Protein AF-V4JEA5-F1 (afdb_monomer_lite)

Secondary structure (DSSP, 8-state):
-------PPPHHHHHHHHHHHHHHHHHHHHHHHHHHHHHHHHHHHHHHHHHHHHHHHHHHHHSS---SSGGGTPPPPSEEETTEEEEEHHHHHSS--SSEEEEEEEEETTEEEEEEEE-----

Structure (mmCIF, N/CA/C/O backbone):
data_AF-V4JEA5-F1
#
_entry.id   AF-V4JEA5-F1
#
loop_
_atom_site.group_PDB
_atom_site.id
_atom_site.type_symbol
_atom_site.label_atom_id
_atom_site.label_alt_id
_atom_site.label_comp_id
_atom_site.label_asym_id
_atom_site.label_entity_id
_atom_site.label_seq_id
_atom_site.pdbx_PDB_ins_code
_atom_site.Cartn_x
_atom_site.Cartn_y
_atom_site.Cartn_z
_atom_site.occupancy
_atom_site.B_iso_or_equiv
_atom_site.auth_seq_id
_atom_site.auth_comp_id
_atom_site.auth_asym_id
_atom_site.auth_atom_id
_atom_site.pdbx_PDB_model_num
ATOM 1 N N . MET A 1 1 ? -52.837 -22.564 34.403 1.00 53.81 1 MET A N 1
ATOM 2 C CA . MET A 1 1 ? -52.110 -21.826 33.346 1.00 53.81 1 MET A CA 1
ATOM 3 C C . MET A 1 1 ? -51.175 -20.838 34.032 1.00 53.81 1 MET A C 1
ATOM 5 O O . MET A 1 1 ? -51.627 -19.784 34.458 1.00 53.81 1 MET A O 1
ATOM 9 N N . GLY A 1 2 ? -49.917 -21.221 34.269 1.00 55.78 2 GLY A N 1
ATOM 10 C CA . GLY A 1 2 ? -48.939 -20.330 34.899 1.00 55.78 2 GLY A CA 1
ATOM 11 C C . GLY A 1 2 ? -48.503 -19.262 33.902 1.00 55.78 2 GLY A C 1
ATOM 12 O O . GLY A 1 2 ? -47.931 -19.599 32.869 1.00 55.78 2 GLY A O 1
ATOM 13 N N . ARG A 1 3 ? -48.807 -17.988 34.174 1.00 64.62 3 ARG A N 1
ATOM 14 C CA . ARG A 1 3 ? -48.235 -16.867 33.416 1.00 64.62 3 ARG A CA 1
ATOM 15 C C . ARG A 1 3 ? -46.738 -16.851 33.699 1.00 64.62 3 ARG A C 1
ATOM 17 O O . ARG A 1 3 ? -46.340 -16.604 34.833 1.00 64.62 3 ARG A O 1
ATOM 24 N N . ALA A 1 4 ? -45.925 -17.110 32.680 1.00 65.44 4 ALA A N 1
ATOM 25 C CA . ALA A 1 4 ? -44.523 -16.733 32.723 1.00 65.44 4 ALA A CA 1
ATOM 26 C C . ALA A 1 4 ? -44.472 -15.213 32.942 1.00 65.44 4 ALA A C 1
ATOM 28 O O . ALA A 1 4 ? -44.974 -14.445 32.121 1.00 65.44 4 ALA A O 1
ATOM 29 N N . LEU A 1 5 ? -43.956 -14.790 34.096 1.00 63.84 5 LEU A N 1
ATOM 30 C CA . LEU A 1 5 ? -43.662 -13.391 34.374 1.00 63.84 5 LEU A CA 1
ATOM 31 C C . LEU A 1 5 ? -42.609 -12.950 33.358 1.00 63.84 5 LEU A C 1
ATOM 33 O O . LEU A 1 5 ? -41.469 -13.403 33.401 1.00 63.84 5 LEU A O 1
ATOM 37 N N . GLN A 1 6 ? -43.008 -12.104 32.414 1.00 67.12 6 GLN A N 1
ATOM 38 C CA . GLN A 1 6 ? -42.079 -11.439 31.514 1.00 67.12 6 GLN A CA 1
ATOM 39 C C . GLN A 1 6 ? -41.264 -10.453 32.357 1.00 67.12 6 GLN A C 1
ATOM 41 O O . GLN A 1 6 ? -41.734 -9.369 32.696 1.00 67.12 6 GLN A O 1
ATOM 46 N N . ALA A 1 7 ? -40.073 -10.882 32.776 1.00 72.00 7 ALA A N 1
ATOM 47 C CA . ALA A 1 7 ? -39.115 -10.038 33.470 1.00 72.00 7 ALA A CA 1
ATOM 48 C C . ALA A 1 7 ? -38.541 -9.031 32.462 1.00 72.00 7 ALA A C 1
ATOM 50 O O . ALA A 1 7 ? -37.895 -9.416 31.488 1.00 72.00 7 ALA A O 1
ATOM 51 N N . GLY A 1 8 ? -38.839 -7.748 32.662 1.00 75.69 8 GLY A N 1
ATOM 52 C CA . GLY A 1 8 ? -38.219 -6.663 31.906 1.00 75.69 8 GLY A CA 1
ATOM 53 C C . GLY A 1 8 ? -36.780 -6.430 32.369 1.00 75.69 8 GLY A C 1
ATOM 54 O O . GLY A 1 8 ? -36.475 -6.603 33.546 1.00 75.69 8 GLY A O 1
ATOM 55 N N . PHE A 1 9 ? -35.908 -6.035 31.442 1.00 80.00 9 PHE A N 1
ATOM 56 C CA . PHE A 1 9 ? -34.520 -5.662 31.728 1.00 80.00 9 PHE A CA 1
ATOM 57 C C . PHE A 1 9 ? -34.472 -4.332 32.495 1.00 80.00 9 PHE A C 1
ATOM 59 O O . PHE A 1 9 ? -35.257 -3.424 32.200 1.00 80.00 9 PHE A O 1
ATOM 66 N N . THR A 1 10 ? -33.568 -4.185 33.464 1.00 90.56 10 THR A N 1
ATOM 67 C CA . THR A 1 10 ? -33.431 -2.925 34.208 1.00 90.56 10 THR A CA 1
ATOM 68 C C . THR A 1 10 ? -32.571 -1.915 33.442 1.00 90.56 10 THR A C 1
ATOM 70 O O . THR A 1 10 ? -31.643 -2.271 32.714 1.00 90.56 10 THR A O 1
ATOM 73 N N . LEU A 1 11 ? -32.839 -0.617 33.631 1.00 90.38 11 LEU A N 1
ATOM 74 C CA . LEU A 1 11 ? -31.994 0.443 33.061 1.00 90.38 11 LEU A CA 1
ATOM 75 C C . LEU A 1 11 ? -30.560 0.373 33.598 1.00 90.38 11 LEU A C 1
ATOM 77 O O . LEU A 1 11 ? -29.617 0.662 32.869 1.00 90.38 11 LEU A O 1
ATOM 81 N N . VAL A 1 12 ? -30.392 -0.056 34.851 1.00 92.00 12 VAL A N 1
ATOM 82 C CA . VAL A 1 12 ? -29.076 -0.195 35.483 1.00 92.00 12 VAL A CA 1
ATOM 83 C C . VAL A 1 12 ? -28.262 -1.310 34.824 1.00 92.00 12 VAL A C 1
ATOM 85 O O . VAL A 1 12 ? -27.088 -1.096 34.527 1.00 92.00 12 VAL A O 1
ATOM 88 N N . GLU A 1 13 ? -28.873 -2.461 34.524 1.00 91.81 13 GLU A N 1
ATOM 89 C CA . GLU A 1 13 ? -28.195 -3.530 33.777 1.00 91.81 13 GLU A CA 1
ATOM 90 C C . GLU A 1 13 ? -27.739 -3.034 32.405 1.00 91.81 13 GLU A C 1
ATOM 92 O O . GLU A 1 13 ? -26.600 -3.273 32.007 1.00 91.81 13 GLU A O 1
ATOM 97 N N . LEU A 1 14 ? -28.581 -2.274 31.702 1.00 90.69 14 LEU A N 1
ATOM 98 C CA . LEU A 1 14 ? -28.222 -1.739 30.392 1.00 90.69 14 LEU A CA 1
ATOM 99 C C . LEU A 1 14 ? -27.080 -0.713 30.481 1.00 90.69 14 LEU A C 1
ATOM 101 O O . LEU A 1 14 ? -26.160 -0.751 29.666 1.00 90.69 14 LEU A O 1
ATOM 105 N N . MET A 1 15 ? -27.080 0.159 31.492 1.00 94.50 15 MET A N 1
ATOM 106 C CA . MET A 1 15 ? -26.013 1.147 31.691 1.00 94.50 15 MET A CA 1
ATOM 107 C C . MET A 1 15 ? -24.650 0.497 31.954 1.00 94.50 15 MET A C 1
ATOM 109 O O . MET A 1 15 ? -23.644 0.946 31.404 1.00 94.50 15 MET A O 1
ATOM 113 N N . ILE A 1 16 ? -24.607 -0.577 32.748 1.00 94.75 16 ILE A N 1
ATOM 114 C CA . ILE A 1 16 ? -23.362 -1.308 33.023 1.00 94.75 16 ILE A CA 1
ATOM 115 C C . ILE A 1 16 ? -22.860 -2.006 31.755 1.00 94.75 16 ILE A C 1
ATOM 117 O O . ILE A 1 16 ? -21.669 -1.943 31.450 1.00 94.75 16 ILE A O 1
ATOM 121 N N . VAL A 1 17 ? -23.755 -2.619 30.976 1.00 95.31 17 VAL A N 1
ATOM 122 C CA . VAL A 1 17 ? -23.389 -3.268 29.707 1.00 95.31 17 VAL A CA 1
ATOM 123 C C . VAL A 1 17 ? -22.781 -2.258 28.731 1.00 95.31 17 VAL A C 1
ATOM 125 O O . VAL A 1 17 ? -21.721 -2.519 28.163 1.00 95.31 17 VAL A O 1
ATOM 128 N N . VAL A 1 18 ? -23.391 -1.079 28.579 1.00 94.56 18 VAL A N 1
ATOM 129 C CA . VAL A 1 18 ? -22.864 -0.020 27.701 1.00 94.56 18 VAL A CA 1
ATOM 130 C C . VAL A 1 18 ? -21.510 0.495 28.198 1.00 94.56 18 VAL A C 1
ATOM 132 O O . VAL A 1 18 ? -20.608 0.702 27.387 1.00 94.56 18 VAL A O 1
ATOM 135 N N . ALA A 1 19 ? -21.327 0.640 29.515 1.00 94.81 19 ALA A N 1
ATOM 136 C CA . ALA A 1 19 ? -20.046 1.047 30.093 1.00 94.81 19 ALA A CA 1
ATOM 137 C C . ALA A 1 19 ? -18.922 0.037 29.790 1.00 94.81 19 ALA A C 1
ATOM 139 O O . ALA A 1 19 ? -17.821 0.433 29.403 1.00 94.81 19 ALA A O 1
ATOM 140 N N . ILE A 1 20 ? -19.203 -1.266 29.898 1.00 96.12 20 ILE A N 1
ATOM 141 C CA . ILE A 1 20 ? -18.232 -2.323 29.581 1.00 96.12 20 ILE A CA 1
ATOM 142 C C . ILE A 1 20 ? -17.920 -2.345 28.078 1.00 96.12 20 ILE A C 1
ATOM 144 O O . ILE A 1 20 ? -16.750 -2.406 27.702 1.00 96.12 20 ILE A O 1
ATOM 148 N N . ILE A 1 21 ? -18.933 -2.241 27.209 1.00 95.62 21 ILE A N 1
ATOM 149 C CA . ILE A 1 21 ? -18.731 -2.181 25.751 1.00 95.62 21 ILE A CA 1
ATOM 150 C C . ILE A 1 21 ? -17.871 -0.968 25.371 1.00 95.62 21 ILE A C 1
ATOM 152 O O . ILE A 1 21 ? -16.968 -1.108 24.550 1.00 95.62 21 ILE A O 1
ATOM 156 N N . GLY A 1 22 ? -18.093 0.195 25.993 1.00 94.56 22 GLY A N 1
ATOM 157 C CA . GLY A 1 22 ? -17.280 1.394 25.767 1.00 94.56 22 GLY A CA 1
ATOM 158 C C . GLY A 1 22 ? -15.796 1.189 26.097 1.00 94.56 22 GLY A C 1
ATOM 159 O O . GLY A 1 22 ? -14.922 1.579 25.318 1.00 94.56 22 GLY A O 1
ATOM 160 N N . LEU A 1 23 ? -15.497 0.504 27.207 1.00 93.12 23 LEU A N 1
ATOM 161 C CA . LEU A 1 23 ? -14.122 0.155 27.574 1.00 93.12 23 LEU A CA 1
ATOM 162 C C . LEU A 1 23 ? -13.491 -0.805 26.553 1.00 93.12 23 LEU A C 1
ATOM 164 O O . LEU A 1 23 ? -12.371 -0.575 26.099 1.00 93.12 23 LEU A O 1
ATOM 168 N N . LEU A 1 24 ? -14.218 -1.856 26.159 1.00 96.19 24 LEU A N 1
ATOM 169 C CA . LEU A 1 24 ? -13.734 -2.841 25.188 1.00 96.19 24 LEU A CA 1
ATOM 170 C C . LEU A 1 24 ? -13.501 -2.222 23.801 1.00 96.19 24 LEU A C 1
ATOM 172 O O . LEU A 1 24 ? -12.494 -2.524 23.160 1.00 96.19 24 LEU A O 1
ATOM 176 N N . ALA A 1 25 ? -14.390 -1.332 23.350 1.00 93.69 25 ALA A N 1
ATOM 177 C CA . ALA A 1 25 ? -14.306 -0.686 22.041 1.00 93.69 25 ALA A CA 1
ATOM 178 C C . ALA A 1 25 ? -13.020 0.138 21.874 1.00 93.69 25 ALA A C 1
ATOM 180 O O . ALA A 1 25 ? -12.415 0.113 20.802 1.00 93.69 25 ALA A O 1
ATOM 181 N N . THR A 1 26 ? -12.560 0.794 22.944 1.00 93.94 26 THR A N 1
ATOM 182 C CA . THR A 1 26 ? -11.323 1.596 22.940 1.00 93.94 26 THR A CA 1
ATOM 183 C C . THR A 1 26 ? -10.090 0.771 22.556 1.00 93.94 26 THR A C 1
ATOM 185 O O . THR A 1 26 ? -9.216 1.273 21.858 1.00 93.94 26 THR A O 1
ATOM 188 N N . PHE A 1 27 ? -10.023 -0.503 22.956 1.00 91.00 27 PHE A N 1
ATOM 189 C CA . PHE A 1 27 ? -8.936 -1.404 22.558 1.00 91.00 27 PHE A CA 1
ATOM 190 C C . PHE A 1 27 ? -9.234 -2.124 21.239 1.00 91.00 27 PHE A C 1
ATOM 192 O O . PHE A 1 27 ? -8.352 -2.276 20.398 1.00 91.00 27 PHE A O 1
ATOM 199 N N . ALA A 1 28 ? -10.482 -2.548 21.032 1.00 90.06 28 ALA A N 1
ATOM 200 C CA . ALA A 1 28 ? -10.863 -3.350 19.875 1.00 90.06 28 ALA A CA 1
ATOM 201 C C . ALA A 1 28 ? -10.748 -2.585 18.547 1.00 90.06 28 ALA A C 1
ATOM 203 O O . ALA A 1 28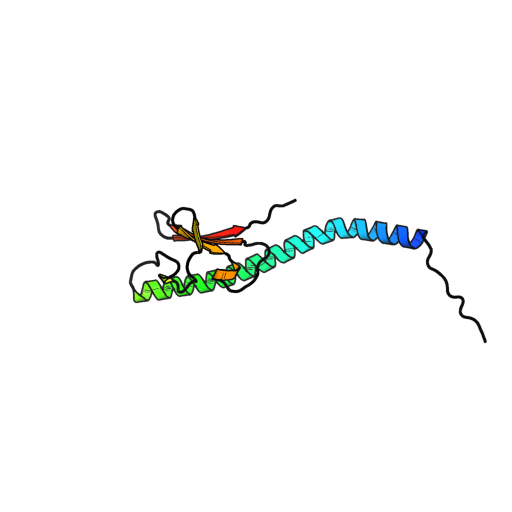 ? -10.261 -3.144 17.565 1.00 90.06 28 ALA A O 1
ATOM 204 N N . ILE A 1 29 ? -11.155 -1.311 18.509 1.00 89.56 29 ILE A N 1
ATOM 205 C CA . ILE A 1 29 ? -11.127 -0.486 17.291 1.00 89.56 29 ILE A CA 1
ATOM 206 C C . ILE A 1 29 ? -9.701 -0.325 16.730 1.00 89.56 29 ILE A C 1
ATOM 208 O O . ILE A 1 29 ? -9.492 -0.714 15.576 1.00 89.56 29 ILE A O 1
ATOM 212 N N . PRO A 1 30 ? -8.699 0.169 17.488 1.00 89.44 30 PRO A N 1
ATOM 213 C CA . PRO A 1 30 ? -7.345 0.331 16.955 1.00 89.44 30 PRO A CA 1
ATOM 214 C C . PRO A 1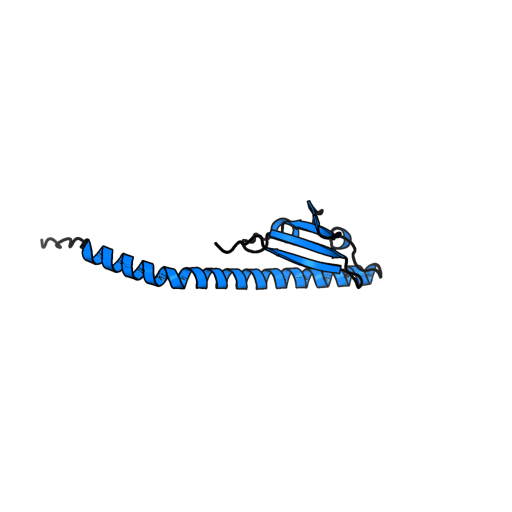 30 ? -6.694 -1.011 16.604 1.00 89.44 30 PRO A C 1
ATOM 216 O O . PRO A 1 30 ? -5.942 -1.106 15.633 1.00 89.44 30 PRO A O 1
ATOM 219 N N . THR A 1 31 ? -6.985 -2.087 17.346 1.00 90.75 31 THR A N 1
ATOM 220 C CA . THR A 1 31 ? -6.486 -3.425 16.995 1.00 90.75 31 THR A CA 1
ATOM 221 C C . THR A 1 31 ? -7.075 -3.920 15.674 1.00 90.75 31 THR A C 1
ATOM 223 O O . THR A 1 31 ? -6.332 -4.423 14.831 1.00 90.75 31 THR A O 1
ATOM 226 N N . TYR A 1 32 ? -8.378 -3.739 15.455 1.00 89.75 32 TYR A N 1
ATOM 227 C CA . TYR A 1 32 ? -9.029 -4.114 14.202 1.00 89.75 32 TYR A CA 1
ATOM 228 C C . TYR A 1 32 ? -8.499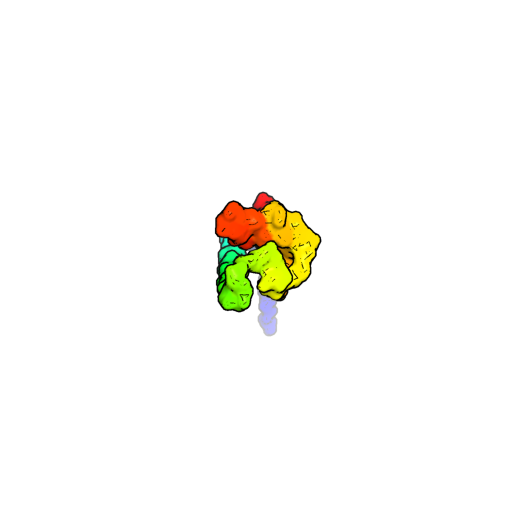 -3.301 13.013 1.00 89.75 32 TYR A C 1
ATOM 230 O O . TYR A 1 32 ? -8.191 -3.872 11.969 1.00 89.75 32 TYR A O 1
ATOM 238 N N . GLN A 1 33 ? -8.308 -1.988 13.177 1.00 89.75 33 GLN A N 1
ATOM 239 C CA . GLN A 1 33 ? -7.708 -1.134 12.143 1.00 89.75 33 GLN A CA 1
ATOM 240 C C . GLN A 1 33 ? -6.305 -1.617 11.752 1.00 89.75 33 GLN A C 1
ATOM 242 O O . GLN A 1 33 ? -6.017 -1.784 10.569 1.00 89.75 33 GLN A O 1
ATOM 247 N N . ASN A 1 34 ? -5.456 -1.929 12.735 1.00 89.69 34 ASN A N 1
ATOM 248 C CA . ASN A 1 34 ? -4.120 -2.473 12.483 1.00 89.69 34 ASN A CA 1
ATOM 249 C C . ASN A 1 34 ? -4.155 -3.826 11.760 1.00 89.69 34 ASN A C 1
ATOM 251 O O . ASN A 1 34 ? -3.290 -4.099 10.928 1.00 89.69 34 ASN A O 1
ATOM 255 N N . TYR A 1 35 ? -5.135 -4.680 12.067 1.00 91.44 35 TYR A N 1
ATOM 256 C CA . TYR A 1 35 ? -5.317 -5.949 11.365 1.00 91.44 35 TYR A CA 1
ATOM 257 C C . TYR A 1 35 ? -5.657 -5.731 9.884 1.00 91.44 35 TYR A C 1
ATOM 259 O O . TYR A 1 35 ? -5.016 -6.329 9.023 1.00 91.44 35 TYR A O 1
ATOM 267 N N . VAL A 1 36 ? -6.596 -4.826 9.587 1.00 91.19 36 VAL A N 1
ATOM 268 C CA . VAL A 1 36 ? -6.974 -4.478 8.206 1.00 91.19 36 VAL A CA 1
ATOM 269 C C . VAL A 1 36 ? -5.786 -3.896 7.438 1.00 91.19 36 VAL A C 1
ATOM 271 O O . VAL A 1 36 ? -5.506 -4.342 6.331 1.00 91.19 36 VAL A O 1
ATOM 274 N N . ILE A 1 37 ? -5.022 -2.979 8.042 1.00 91.31 37 ILE A N 1
ATOM 275 C CA . ILE A 1 37 ? -3.832 -2.389 7.405 1.00 91.31 37 ILE A CA 1
ATOM 276 C C . ILE A 1 37 ? -2.797 -3.462 7.048 1.00 91.31 37 ILE A C 1
ATOM 278 O O . ILE A 1 37 ? -2.214 -3.437 5.966 1.00 91.31 37 ILE A O 1
ATOM 282 N N . ARG A 1 38 ? -2.570 -4.433 7.940 1.00 91.75 38 ARG A N 1
ATOM 283 C CA . ARG A 1 38 ? -1.645 -5.544 7.673 1.00 91.75 38 ARG A CA 1
ATOM 284 C C . ARG A 1 38 ? -2.141 -6.447 6.549 1.00 91.75 38 ARG A C 1
ATOM 286 O O . ARG A 1 38 ? -1.323 -6.876 5.742 1.00 91.75 38 ARG A O 1
ATOM 293 N N . ALA A 1 39 ? -3.442 -6.724 6.496 1.00 92.38 39 ALA A N 1
ATOM 294 C CA . ALA A 1 39 ? -4.034 -7.499 5.410 1.00 92.38 39 ALA A CA 1
ATOM 295 C C . ALA A 1 39 ? -3.848 -6.783 4.060 1.00 92.38 39 ALA A C 1
ATOM 297 O O . ALA A 1 39 ? -3.293 -7.371 3.135 1.00 92.38 39 ALA A O 1
ATOM 298 N N . GLU A 1 40 ? -4.174 -5.489 3.979 1.00 92.00 40 GLU A N 1
ATOM 299 C CA . GLU A 1 40 ? -3.996 -4.703 2.748 1.00 92.00 40 GLU A CA 1
ATOM 300 C C . GLU A 1 40 ? -2.519 -4.552 2.339 1.00 92.00 40 GLU A C 1
ATOM 302 O O . GLU A 1 40 ? -2.203 -4.488 1.150 1.00 92.00 40 GLU A O 1
ATOM 307 N N . ALA A 1 41 ? -1.581 -4.522 3.293 1.00 92.56 41 ALA A N 1
ATOM 308 C CA . ALA A 1 41 ? -0.148 -4.522 2.988 1.00 92.56 41 ALA A CA 1
ATOM 309 C C . ALA A 1 41 ? 0.318 -5.846 2.354 1.00 92.56 41 ALA A C 1
ATOM 311 O O . ALA A 1 41 ? 1.163 -5.840 1.457 1.00 92.56 41 ALA A O 1
ATOM 312 N N . VAL A 1 42 ? -0.235 -6.978 2.800 1.00 94.44 42 VAL A N 1
ATOM 313 C CA . VAL A 1 42 ? 0.042 -8.299 2.216 1.00 94.44 42 VAL A CA 1
ATOM 314 C C . VAL A 1 42 ? -0.539 -8.400 0.804 1.00 94.44 42 VAL A C 1
ATOM 316 O O . VAL A 1 42 ? 0.155 -8.859 -0.102 1.00 94.44 42 VAL A O 1
ATOM 319 N N . ASP A 1 43 ? -1.758 -7.908 0.585 1.00 92.44 43 ASP A N 1
ATOM 320 C CA . ASP A 1 43 ? -2.368 -7.880 -0.748 1.00 92.44 43 ASP A CA 1
ATOM 321 C C . ASP A 1 43 ? -1.545 -7.031 -1.722 1.00 92.44 43 ASP A C 1
ATOM 323 O O . ASP A 1 43 ? -1.202 -7.487 -2.817 1.00 92.44 43 ASP A O 1
ATOM 327 N N . ALA A 1 44 ? -1.140 -5.832 -1.300 1.00 93.56 44 ALA A N 1
ATOM 328 C CA . ALA A 1 44 ? -0.285 -4.966 -2.099 1.00 93.56 44 ALA A CA 1
ATOM 329 C C . ALA A 1 44 ? 1.070 -5.624 -2.424 1.00 93.56 44 ALA A C 1
ATOM 331 O O . ALA A 1 44 ? 1.557 -5.526 -3.552 1.00 93.56 44 ALA A O 1
ATOM 332 N N . TYR A 1 45 ? 1.662 -6.360 -1.480 1.00 94.50 45 TYR A N 1
ATOM 333 C CA . TYR A 1 45 ? 2.890 -7.119 -1.723 1.00 94.50 45 TYR A CA 1
ATOM 334 C C . TYR A 1 45 ? 2.725 -8.170 -2.835 1.00 94.50 45 TYR A C 1
ATOM 336 O O . TYR A 1 45 ? 3.599 -8.300 -3.702 1.00 94.50 45 TYR A O 1
ATOM 344 N N . TYR A 1 46 ? 1.598 -8.889 -2.869 1.00 94.88 46 TYR A N 1
ATOM 345 C CA . TYR A 1 46 ? 1.308 -9.832 -3.953 1.00 94.88 46 TYR A CA 1
ATOM 346 C C . TYR A 1 46 ? 1.158 -9.132 -5.308 1.00 94.88 46 TYR A C 1
ATOM 348 O O . TYR A 1 46 ? 1.721 -9.606 -6.299 1.00 94.88 46 TYR A O 1
ATOM 356 N N . GLN A 1 47 ? 0.492 -7.975 -5.354 1.00 94.50 47 GLN A N 1
ATOM 357 C CA . GLN A 1 47 ? 0.375 -7.185 -6.586 1.00 94.50 47 GLN A CA 1
ATOM 358 C C . GLN A 1 47 ? 1.744 -6.734 -7.114 1.00 94.50 47 GLN A C 1
ATOM 360 O O . GLN A 1 47 ? 2.047 -6.857 -8.301 1.00 94.50 47 GLN A O 1
ATOM 365 N N . PHE A 1 48 ? 2.625 -6.280 -6.224 1.00 92.81 48 PHE A N 1
ATOM 366 C CA . PHE A 1 48 ? 3.975 -5.845 -6.590 1.00 92.81 48 PHE A CA 1
ATOM 367 C C . PHE A 1 48 ? 4.864 -7.005 -7.033 1.00 92.81 48 PHE A C 1
ATOM 369 O O . PHE A 1 48 ? 5.714 -6.842 -7.910 1.00 92.81 48 PHE A O 1
ATOM 376 N N . THR A 1 49 ? 4.650 -8.191 -6.470 1.00 94.44 49 THR A N 1
ATOM 377 C CA . THR A 1 49 ? 5.330 -9.407 -6.922 1.00 94.44 49 THR A CA 1
ATOM 378 C C . THR A 1 49 ? 4.944 -9.735 -8.366 1.00 94.44 49 THR A C 1
ATOM 380 O O . THR A 1 49 ? 5.821 -10.049 -9.169 1.00 94.44 49 THR A O 1
ATOM 383 N N . ALA A 1 50 ? 3.670 -9.569 -8.736 1.00 92.69 50 ALA A N 1
ATOM 384 C CA . ALA A 1 50 ? 3.231 -9.719 -10.122 1.00 92.69 50 ALA A CA 1
ATOM 385 C C . ALA A 1 50 ? 3.844 -8.650 -11.047 1.00 92.69 50 ALA A C 1
ATOM 387 O O . ALA A 1 50 ? 4.313 -8.981 -12.136 1.00 92.69 50 ALA A O 1
ATOM 388 N N . LEU A 1 51 ? 3.919 -7.387 -10.606 1.00 94.19 51 LEU A N 1
ATOM 389 C CA . LEU A 1 51 ? 4.590 -6.321 -11.365 1.00 94.19 51 LEU A CA 1
ATOM 390 C C . LEU A 1 51 ? 6.073 -6.617 -11.598 1.00 94.19 51 LEU A C 1
ATOM 392 O O . LEU A 1 51 ? 6.574 -6.400 -12.699 1.00 94.19 51 LEU A O 1
ATOM 396 N N . LYS A 1 52 ? 6.776 -7.157 -10.597 1.00 93.06 52 LYS A N 1
ATOM 397 C CA . LYS A 1 52 ? 8.182 -7.555 -10.737 1.00 93.06 52 LYS A CA 1
ATOM 398 C C . LYS A 1 52 ? 8.375 -8.573 -11.862 1.00 93.06 52 LYS A C 1
ATOM 400 O O . LYS A 1 52 ? 9.342 -8.462 -12.614 1.00 93.06 52 LYS A O 1
ATOM 405 N N . THR A 1 53 ? 7.461 -9.533 -11.995 1.00 94.94 53 THR A N 1
ATOM 406 C CA . THR A 1 53 ? 7.480 -10.499 -13.100 1.00 94.94 53 THR A CA 1
ATOM 407 C C . THR A 1 53 ? 7.320 -9.797 -14.448 1.00 94.94 53 THR A C 1
ATOM 409 O O . THR A 1 53 ? 8.155 -10.002 -15.325 1.00 94.94 53 THR A O 1
ATOM 412 N N . ARG A 1 54 ? 6.345 -8.885 -14.580 1.00 94.56 54 ARG A N 1
ATOM 413 C CA . ARG A 1 54 ? 6.125 -8.110 -15.818 1.00 94.56 54 ARG A CA 1
ATOM 414 C C . ARG A 1 54 ? 7.335 -7.263 -16.213 1.00 94.56 54 ARG A C 1
ATOM 416 O O . ARG A 1 54 ? 7.695 -7.220 -17.383 1.00 94.56 54 ARG A O 1
ATOM 423 N N . ILE A 1 55 ? 8.004 -6.630 -15.243 1.00 95.06 55 ILE A N 1
ATOM 424 C CA . ILE A 1 55 ? 9.253 -5.885 -15.486 1.00 95.06 55 ILE A CA 1
ATOM 425 C C . ILE A 1 55 ? 10.327 -6.815 -16.064 1.00 95.06 55 ILE A C 1
ATOM 427 O O . ILE A 1 55 ? 11.013 -6.449 -17.016 1.00 95.06 55 ILE A O 1
ATOM 431 N N . GLY A 1 56 ? 10.474 -8.015 -15.492 1.00 94.56 56 GLY A N 1
ATOM 432 C CA . GLY A 1 56 ? 11.427 -9.012 -15.973 1.00 94.56 56 GLY A CA 1
ATOM 433 C C . GLY A 1 56 ? 11.108 -9.487 -17.390 1.00 94.56 56 GLY A C 1
ATOM 434 O O . GLY A 1 56 ? 12.002 -9.559 -18.226 1.00 94.56 56 GLY A O 1
ATOM 435 N N . GLU A 1 57 ? 9.841 -9.773 -17.682 1.00 95.25 57 GLU A N 1
ATOM 436 C CA . GLU A 1 57 ? 9.372 -10.154 -19.021 1.00 95.25 57 GLU A CA 1
ATOM 437 C C . GLU A 1 57 ? 9.644 -9.053 -20.051 1.00 95.25 57 GLU A C 1
ATOM 439 O O . GLU A 1 57 ? 10.238 -9.324 -21.098 1.00 95.25 57 GLU A O 1
ATOM 444 N N . PHE A 1 58 ? 9.298 -7.805 -19.723 1.00 95.62 58 PHE A N 1
ATOM 445 C CA . PHE A 1 58 ? 9.558 -6.658 -20.586 1.00 95.62 58 PHE A CA 1
ATOM 446 C C . PHE A 1 58 ? 11.054 -6.519 -20.874 1.00 95.62 58 PHE A C 1
ATOM 448 O O . PHE A 1 58 ? 11.453 -6.519 -22.038 1.00 95.62 58 PHE A O 1
ATOM 455 N N . TYR A 1 59 ? 11.889 -6.517 -19.831 1.00 95.38 59 TYR A N 1
ATOM 456 C CA . TYR A 1 59 ? 13.340 -6.399 -19.971 1.00 95.38 59 TYR A CA 1
ATOM 457 C C . TYR A 1 59 ? 13.949 -7.532 -20.808 1.00 95.38 59 TYR A C 1
ATOM 459 O O . TYR A 1 59 ? 14.814 -7.282 -21.644 1.00 95.38 59 TYR A O 1
ATOM 467 N N . ASN A 1 60 ? 13.478 -8.770 -20.636 1.00 96.31 60 ASN A N 1
ATOM 468 C CA . ASN A 1 60 ? 13.945 -9.908 -21.432 1.00 96.31 60 ASN A CA 1
ATOM 469 C C . ASN A 1 60 ? 13.597 -9.770 -22.923 1.00 96.31 60 ASN A C 1
ATOM 471 O O . ASN A 1 60 ? 14.332 -10.278 -23.766 1.00 96.31 60 ASN A O 1
ATOM 475 N N . SER A 1 61 ? 12.489 -9.100 -23.252 1.00 95.88 61 SER A N 1
ATOM 476 C CA . SER A 1 61 ? 12.040 -8.923 -24.638 1.00 95.88 61 SER A CA 1
ATOM 477 C C . SER A 1 61 ? 12.640 -7.696 -25.335 1.00 95.88 61 SER A C 1
ATOM 479 O O . SER A 1 61 ? 12.924 -7.756 -26.530 1.00 95.88 61 SER A O 1
ATOM 481 N N . THR A 1 62 ? 12.857 -6.596 -24.610 1.00 94.44 62 THR A N 1
ATOM 482 C CA . THR A 1 62 ? 13.276 -5.306 -25.187 1.00 94.44 62 THR A CA 1
ATOM 483 C C . THR A 1 62 ? 14.726 -4.934 -24.876 1.00 94.44 62 THR A C 1
ATOM 485 O O . THR A 1 62 ? 15.295 -4.073 -25.544 1.00 94.44 62 THR A O 1
ATOM 488 N N . GLY A 1 63 ? 15.339 -5.555 -23.863 1.00 93.56 63 GLY A N 1
ATOM 489 C CA . GLY A 1 63 ? 16.673 -5.209 -23.365 1.00 93.56 63 GLY A CA 1
ATOM 490 C C . GLY A 1 63 ? 16.737 -3.884 -22.595 1.00 93.56 63 GLY A C 1
ATOM 491 O O . GLY A 1 63 ? 17.825 -3.467 -22.192 1.00 93.56 63 GLY A O 1
ATOM 492 N N . VAL A 1 64 ? 15.599 -3.217 -22.374 1.00 92.25 64 VAL A N 1
ATOM 493 C CA . VAL A 1 64 ? 15.500 -1.940 -21.653 1.00 92.25 64 VAL A CA 1
ATOM 494 C C . VAL A 1 64 ? 14.501 -2.039 -20.505 1.00 92.25 64 VAL A C 1
ATOM 496 O O . VAL A 1 64 ? 13.558 -2.826 -20.543 1.00 92.25 64 VAL A O 1
ATOM 499 N N . LEU A 1 65 ? 14.729 -1.270 -19.438 1.00 91.88 65 LEU A N 1
ATOM 500 C CA . LEU A 1 65 ? 13.779 -1.206 -18.328 1.00 91.88 65 LEU A CA 1
ATOM 501 C C . LEU A 1 65 ? 12.514 -0.448 -18.766 1.00 91.88 65 LEU A C 1
ATOM 503 O O . LEU A 1 65 ? 12.640 0.545 -19.487 1.00 91.88 65 LEU A O 1
ATOM 507 N N . PRO A 1 66 ? 11.324 -0.872 -18.310 1.00 94.19 66 PRO A N 1
ATOM 508 C CA . PRO A 1 66 ? 10.076 -0.180 -18.612 1.00 94.19 66 PRO A CA 1
ATOM 509 C C . PRO A 1 66 ? 10.118 1.242 -18.046 1.00 94.19 66 PRO A C 1
ATOM 511 O O . PRO A 1 66 ? 10.582 1.453 -16.925 1.00 94.19 66 PRO A O 1
ATOM 514 N N . ALA A 1 67 ? 9.655 2.226 -18.810 1.00 92.44 67 ALA A N 1
ATOM 515 C CA . ALA A 1 67 ? 9.739 3.643 -18.458 1.00 92.44 67 ALA A CA 1
ATOM 516 C C . ALA A 1 67 ? 8.396 4.242 -18.020 1.00 92.44 67 ALA A C 1
ATOM 518 O O . ALA A 1 67 ? 8.357 5.338 -17.458 1.00 92.44 67 ALA A O 1
ATOM 519 N N . ASN A 1 68 ? 7.295 3.540 -18.278 1.00 93.38 68 ASN A N 1
ATOM 520 C CA . ASN A 1 68 ? 5.938 4.024 -18.057 1.00 93.38 68 ASN A CA 1
ATOM 521 C C . ASN A 1 68 ? 4.968 2.858 -17.764 1.00 93.38 68 ASN A C 1
ATOM 523 O O . ASN A 1 68 ? 5.350 1.688 -17.767 1.00 93.38 68 ASN A O 1
ATOM 527 N N . PHE A 1 69 ? 3.713 3.187 -17.462 1.00 94.94 69 PHE A N 1
ATOM 528 C CA . PHE A 1 69 ? 2.651 2.211 -17.198 1.00 94.94 69 PHE A CA 1
ATOM 529 C C . PHE A 1 69 ? 2.274 1.369 -18.426 1.00 94.94 69 PHE A C 1
ATOM 531 O O . PHE A 1 69 ? 1.954 0.191 -18.264 1.00 94.94 69 PHE A O 1
ATOM 538 N N . ASP A 1 70 ? 2.351 1.935 -19.632 1.00 93.81 70 ASP A N 1
ATOM 539 C CA . ASP A 1 70 ? 2.004 1.246 -20.883 1.00 93.81 70 ASP A CA 1
ATOM 540 C C . ASP A 1 70 ? 2.963 0.076 -21.161 1.00 93.81 70 ASP A C 1
ATOM 542 O O . ASP A 1 70 ? 2.518 -1.044 -21.411 1.00 93.81 70 ASP A O 1
ATOM 546 N N . ASP A 1 71 ? 4.267 0.284 -20.940 1.00 93.88 71 ASP A N 1
ATOM 547 C CA . ASP A 1 71 ? 5.310 -0.750 -21.038 1.00 93.88 71 ASP A CA 1
ATOM 548 C C . ASP A 1 71 ? 5.046 -1.959 -20.113 1.00 93.88 71 ASP A C 1
ATOM 550 O O . ASP A 1 71 ? 5.540 -3.062 -20.341 1.00 93.88 71 ASP A O 1
ATOM 554 N N . LEU A 1 72 ? 4.268 -1.763 -19.044 1.00 92.88 72 LEU A N 1
ATOM 555 C CA . LEU A 1 72 ? 3.926 -2.783 -18.049 1.00 92.88 72 LEU A CA 1
ATOM 556 C C . LEU A 1 72 ? 2.515 -3.361 -18.219 1.00 92.88 72 LEU A C 1
ATOM 558 O O . LEU A 1 72 ? 2.065 -4.161 -17.383 1.00 92.88 72 LEU A O 1
ATOM 562 N N . GLY A 1 73 ? 1.802 -2.946 -19.270 1.00 92.88 73 GLY A N 1
ATOM 563 C CA . GLY A 1 73 ? 0.403 -3.300 -19.492 1.00 92.88 73 GLY A CA 1
ATOM 564 C C . GLY A 1 73 ? -0.490 -2.869 -18.328 1.00 92.88 73 GLY A C 1
ATOM 565 O O . GLY A 1 73 ? -1.411 -3.598 -17.947 1.00 92.88 73 GLY A O 1
ATOM 566 N N . LEU A 1 74 ? -0.160 -1.743 -17.693 1.00 94.06 74 LEU A N 1
ATOM 567 C CA . LEU A 1 74 ? -0.994 -1.112 -16.679 1.00 94.06 74 LEU A CA 1
ATOM 568 C C . LEU A 1 74 ? -1.953 -0.116 -17.346 1.00 94.06 74 LEU A C 1
ATOM 570 O O . LEU A 1 74 ? -1.695 0.342 -18.460 1.00 94.06 74 LEU A O 1
ATOM 574 N N . PRO A 1 75 ? -3.073 0.227 -16.690 1.00 93.81 75 PRO A N 1
ATOM 575 C CA . PRO A 1 75 ? -3.987 1.238 -17.202 1.00 93.81 75 PRO A CA 1
ATOM 576 C C . PRO A 1 75 ? -3.287 2.572 -17.445 1.00 93.81 75 PRO A C 1
ATOM 578 O O . PRO A 1 75 ? -2.290 2.892 -16.793 1.00 93.81 75 PRO A O 1
ATOM 581 N N . LEU A 1 76 ? -3.860 3.378 -18.342 1.00 92.06 76 LEU A N 1
ATOM 582 C CA . LEU A 1 76 ? -3.336 4.708 -18.627 1.00 92.06 76 LEU A CA 1
ATOM 583 C C . LEU A 1 76 ? -3.198 5.527 -17.333 1.00 92.06 76 LEU A C 1
ATOM 585 O O . LEU A 1 76 ? -4.126 5.554 -16.514 1.00 92.06 76 LEU A O 1
ATOM 589 N N . PRO A 1 77 ? -2.061 6.215 -17.146 1.00 94.88 77 PRO A N 1
ATOM 590 C CA . PRO A 1 77 ? -1.838 7.021 -15.961 1.00 94.88 77 PRO A CA 1
ATOM 591 C C . PRO A 1 77 ? -2.865 8.153 -15.891 1.00 94.88 77 PRO A C 1
ATOM 593 O O . PRO A 1 77 ? -3.170 8.813 -16.883 1.00 94.88 77 PRO A O 1
ATOM 596 N N . THR A 1 78 ? -3.385 8.408 -14.693 1.00 94.81 78 THR A N 1
ATOM 597 C CA . THR A 1 78 ? -4.283 9.543 -14.421 1.00 94.81 78 THR A CA 1
ATOM 598 C C . THR A 1 78 ? -3.503 10.851 -14.250 1.00 94.81 78 THR A C 1
ATOM 600 O O . THR A 1 78 ? -4.069 11.938 -14.333 1.00 94.81 78 THR A O 1
ATOM 603 N N . GLY A 1 79 ? -2.188 10.772 -14.039 1.00 94.38 79 GLY A N 1
ATOM 604 C CA . GLY A 1 79 ? -1.319 11.938 -13.977 1.00 94.38 79 GLY A CA 1
ATOM 605 C C . GLY A 1 79 ? 0.150 11.572 -13.826 1.00 94.38 79 GLY A C 1
ATOM 606 O O . GLY A 1 79 ? 0.557 10.433 -14.063 1.00 94.38 79 GLY A O 1
ATOM 607 N N . LYS A 1 80 ? 0.948 12.558 -13.405 1.00 93.88 80 LYS A N 1
ATOM 608 C CA . LYS A 1 80 ? 2.362 12.373 -13.077 1.00 93.88 80 LYS A CA 1
ATOM 609 C C . LYS A 1 80 ? 2.634 12.757 -11.625 1.00 93.88 80 LYS A C 1
ATOM 611 O O . LYS A 1 80 ? 2.175 13.803 -11.173 1.00 93.88 80 LYS A O 1
ATOM 616 N N . ALA A 1 81 ? 3.415 11.946 -10.921 1.00 90.94 81 ALA A N 1
ATOM 617 C CA . ALA A 1 81 ? 3.885 12.215 -9.566 1.00 90.94 81 ALA A CA 1
ATOM 618 C C . ALA A 1 81 ? 5.399 12.000 -9.512 1.00 90.94 81 ALA A C 1
ATOM 620 O O . ALA A 1 81 ? 5.908 10.984 -9.981 1.00 90.94 81 ALA A O 1
ATOM 621 N N . TYR A 1 82 ? 6.131 12.989 -8.991 1.00 91.88 82 TYR A N 1
ATOM 622 C CA . TYR A 1 82 ? 7.598 12.953 -8.887 1.00 91.88 82 TYR A CA 1
ATOM 623 C C . TYR A 1 82 ? 8.315 12.583 -10.203 1.00 91.88 82 TYR A C 1
ATOM 625 O O . TYR A 1 82 ? 9.321 11.877 -10.203 1.00 91.88 82 TYR A O 1
ATOM 633 N N . GLY A 1 83 ? 7.784 13.057 -11.336 1.00 89.75 83 GLY A N 1
ATOM 634 C CA . GLY A 1 83 ? 8.331 12.801 -12.675 1.00 89.75 83 GLY A CA 1
ATOM 635 C C . GLY A 1 83 ? 7.954 11.445 -13.285 1.00 89.75 83 GLY A C 1
ATOM 636 O O . GLY A 1 83 ? 8.368 11.159 -14.403 1.00 89.75 83 GLY A O 1
ATOM 637 N N . GLY A 1 84 ? 7.169 10.633 -12.577 1.00 93.38 84 GLY A N 1
ATOM 638 C CA . GLY A 1 84 ? 6.719 9.306 -12.986 1.00 93.38 84 GLY A CA 1
ATOM 639 C C . GLY A 1 84 ? 5.216 9.207 -13.223 1.00 93.38 84 GLY A C 1
ATOM 640 O O . GLY A 1 84 ? 4.482 10.137 -12.898 1.00 93.38 84 GLY A O 1
ATOM 641 N N . ASP A 1 85 ? 4.754 8.085 -13.776 1.00 96.31 85 ASP A N 1
ATOM 642 C CA . ASP A 1 85 ? 3.323 7.793 -13.949 1.00 96.31 85 ASP A CA 1
ATOM 643 C C . ASP A 1 85 ? 2.618 7.571 -12.615 1.00 96.31 85 ASP A C 1
ATOM 645 O O . ASP A 1 85 ? 3.180 6.966 -11.704 1.00 96.31 85 ASP A O 1
ATOM 649 N N . THR A 1 86 ? 1.372 8.031 -12.501 1.00 96.25 86 THR A N 1
ATOM 650 C CA . THR A 1 86 ? 0.517 7.696 -11.362 1.00 96.25 86 THR A CA 1
ATOM 651 C C . THR A 1 86 ? -0.924 7.440 -11.772 1.00 96.25 86 THR A C 1
ATOM 653 O O . THR A 1 86 ? -1.459 8.091 -12.673 1.00 96.25 86 THR A O 1
ATOM 656 N N . ALA A 1 87 ? -1.565 6.497 -11.088 1.00 96.50 87 ALA A N 1
ATOM 657 C CA . ALA A 1 87 ? -3.001 6.269 -11.155 1.00 96.50 87 ALA A CA 1
ATOM 658 C C . ALA A 1 87 ? -3.522 5.747 -9.803 1.00 96.50 87 ALA A C 1
ATOM 660 O O . ALA A 1 87 ? -2.731 5.254 -8.988 1.00 96.50 87 ALA A O 1
ATOM 661 N N . PRO A 1 88 ? -4.838 5.846 -9.541 1.00 95.56 88 PRO A N 1
ATOM 662 C CA . PRO A 1 88 ? -5.435 5.301 -8.327 1.00 95.56 88 PRO A CA 1
ATOM 663 C C . PRO A 1 88 ? -5.154 3.802 -8.157 1.00 95.56 88 PRO A C 1
ATOM 665 O O . PRO A 1 88 ? -5.209 3.051 -9.133 1.00 95.56 88 PRO A O 1
ATOM 668 N N . TYR A 1 89 ? -4.916 3.349 -6.924 1.00 94.75 89 TYR A N 1
ATOM 669 C CA . TYR A 1 89 ? -4.606 1.942 -6.619 1.00 94.75 89 TYR A CA 1
ATOM 670 C C . TYR A 1 89 ? -5.638 0.980 -7.216 1.00 94.75 89 TYR A C 1
ATOM 672 O O . TYR A 1 89 ? -5.289 0.014 -7.895 1.00 94.75 89 TYR A O 1
ATOM 680 N N . GLU A 1 90 ? -6.916 1.303 -7.030 1.00 94.31 90 GLU A N 1
ATOM 681 C CA . GLU A 1 90 ? -8.028 0.477 -7.497 1.00 94.31 90 GLU A CA 1
ATOM 682 C C . GLU A 1 90 ? -8.076 0.376 -9.021 1.00 94.31 90 GLU A C 1
ATOM 684 O O . GLU A 1 90 ? -8.435 -0.666 -9.557 1.00 94.31 90 GLU A O 1
ATOM 689 N N . THR A 1 91 ? -7.668 1.430 -9.734 1.00 94.62 91 THR A N 1
ATOM 690 C CA . THR A 1 91 ? -7.613 1.389 -11.199 1.00 94.62 91 THR A CA 1
ATOM 691 C C . THR A 1 91 ? -6.490 0.480 -11.678 1.00 94.62 91 THR A C 1
ATOM 693 O O . THR A 1 91 ? -6.715 -0.324 -12.575 1.00 94.62 91 THR A O 1
ATOM 696 N N . VAL A 1 92 ? -5.312 0.555 -11.047 1.00 95.19 92 VAL A N 1
ATOM 697 C CA . VAL A 1 92 ? -4.114 -0.199 -11.447 1.00 95.19 92 VAL A CA 1
ATOM 698 C C . VAL A 1 92 ? -4.265 -1.691 -11.174 1.00 95.19 92 VAL A C 1
ATOM 700 O O . VAL A 1 92 ? -3.898 -2.505 -12.020 1.00 95.19 92 VAL A O 1
ATOM 703 N N . PHE A 1 93 ? -4.804 -2.054 -10.009 1.00 93.69 93 PHE A N 1
ATOM 704 C CA . PHE A 1 93 ? -4.878 -3.451 -9.574 1.00 93.69 93 PHE A CA 1
ATOM 705 C C . PHE A 1 93 ? -6.279 -4.060 -9.658 1.00 93.69 93 PHE A C 1
ATOM 707 O O . PHE A 1 93 ? -6.420 -5.267 -9.486 1.00 93.69 93 PHE A O 1
ATOM 714 N N . GLY A 1 94 ? -7.317 -3.262 -9.920 1.00 92.88 94 GLY A N 1
ATOM 715 C CA . GLY A 1 94 ? -8.702 -3.737 -9.994 1.00 92.88 94 GLY A CA 1
ATOM 716 C C . GLY A 1 94 ? -9.279 -4.198 -8.652 1.00 92.88 94 GLY A C 1
ATOM 717 O O . GLY A 1 94 ? -10.287 -4.901 -8.633 1.00 92.88 94 GLY A O 1
ATOM 718 N N . ILE A 1 95 ? -8.635 -3.847 -7.535 1.00 90.56 95 ILE A N 1
ATOM 719 C CA . ILE A 1 95 ? -9.005 -4.280 -6.183 1.00 90.56 95 ILE A CA 1
ATOM 720 C C . ILE A 1 95 ? -9.227 -3.034 -5.320 1.00 90.56 95 ILE A C 1
ATOM 722 O O . ILE A 1 95 ? -8.349 -2.166 -5.301 1.00 90.56 95 ILE A O 1
ATOM 726 N N . PRO A 1 96 ? -10.363 -2.933 -4.605 1.00 90.75 96 PRO A N 1
ATOM 727 C CA . PRO A 1 96 ? -10.622 -1.805 -3.725 1.00 90.75 96 PRO A CA 1
ATOM 728 C C . PRO A 1 96 ? -9.668 -1.804 -2.530 1.00 90.75 96 PRO A C 1
ATOM 730 O O . PRO A 1 96 ? -9.267 -2.861 -2.043 1.00 90.75 96 PRO A O 1
ATOM 733 N N . SER A 1 97 ? -9.330 -0.619 -2.034 1.00 90.69 97 SER A N 1
ATOM 734 C CA . SER A 1 97 ? -8.376 -0.459 -0.934 1.00 90.69 97 SER A CA 1
ATOM 735 C C . SER A 1 97 ? -8.768 0.720 -0.052 1.00 90.69 97 SER A C 1
ATOM 737 O O . SER A 1 97 ? -9.101 1.794 -0.550 1.00 90.69 97 SER A O 1
ATOM 739 N N . LYS A 1 98 ? -8.728 0.534 1.273 1.00 88.25 98 LYS A N 1
ATOM 740 C CA . LYS A 1 98 ? -9.007 1.614 2.233 1.00 88.25 98 LYS A CA 1
ATOM 741 C C . LYS A 1 98 ? -7.741 2.316 2.709 1.00 88.25 98 LYS A C 1
ATOM 743 O O . LYS A 1 98 ? -7.839 3.401 3.282 1.00 88.25 98 LYS A O 1
ATOM 748 N N . VAL A 1 99 ? -6.576 1.704 2.512 1.00 91.19 99 VAL A N 1
ATOM 749 C CA . VAL A 1 99 ? -5.280 2.228 2.953 1.00 91.19 99 VAL A CA 1
ATOM 750 C C . VAL A 1 99 ? -4.558 2.921 1.805 1.00 91.19 99 VAL A C 1
ATOM 752 O O . VAL A 1 99 ? -4.112 4.058 1.954 1.00 91.19 99 VAL A O 1
ATOM 755 N N . TRP A 1 100 ? -4.452 2.253 0.660 1.00 93.56 100 TRP A N 1
ATOM 756 C CA . TRP A 1 100 ? -3.734 2.735 -0.518 1.00 93.56 100 TRP A CA 1
ATOM 757 C C . TRP A 1 100 ? -4.649 3.523 -1.444 1.00 93.56 100 TRP A C 1
ATOM 759 O O . TRP A 1 100 ? -5.700 3.027 -1.847 1.00 93.56 100 TRP A O 1
ATOM 769 N N . SER A 1 101 ? -4.220 4.724 -1.816 1.00 93.75 101 SER A N 1
ATOM 770 C CA . SER A 1 101 ? -4.947 5.616 -2.715 1.00 93.75 101 SER A CA 1
ATOM 771 C C . SER A 1 101 ? -4.382 5.616 -4.127 1.00 93.75 101 SER A C 1
ATOM 773 O O . SER A 1 101 ? -5.143 5.619 -5.092 1.00 93.75 101 SER A O 1
ATOM 775 N N . ALA A 1 102 ? -3.057 5.579 -4.275 1.00 94.75 102 ALA A N 1
ATOM 776 C CA . ALA A 1 102 ? -2.403 5.691 -5.573 1.00 94.75 102 ALA A CA 1
ATOM 777 C C . ALA A 1 102 ? -1.149 4.823 -5.682 1.00 94.75 102 ALA A C 1
ATOM 779 O O . ALA A 1 102 ? -0.463 4.539 -4.698 1.00 94.75 102 ALA A O 1
ATOM 780 N N . VAL A 1 103 ? -0.848 4.447 -6.921 1.00 96.00 103 VAL A N 1
ATOM 781 C CA . VAL A 1 103 ? 0.416 3.838 -7.332 1.00 96.00 103 VAL A CA 1
ATOM 782 C C . VAL A 1 103 ? 1.182 4.874 -8.134 1.00 96.00 103 VAL A C 1
ATOM 784 O O . VAL A 1 103 ? 0.615 5.537 -9.005 1.00 96.00 103 VAL A O 1
ATOM 787 N N . GLU A 1 104 ? 2.468 5.009 -7.851 1.00 95.19 104 GLU A N 1
ATOM 788 C CA . GLU A 1 104 ? 3.367 5.919 -8.550 1.00 95.19 104 GLU A CA 1
ATOM 789 C C . GLU A 1 104 ? 4.589 5.143 -9.046 1.00 95.19 104 GLU A C 1
ATOM 791 O O . GLU A 1 104 ? 5.201 4.401 -8.281 1.00 95.19 104 GLU A O 1
ATOM 796 N N . TYR A 1 105 ? 4.968 5.316 -10.310 1.00 95.62 105 TYR A N 1
ATOM 797 C CA . TYR A 1 105 ? 6.166 4.717 -10.897 1.00 95.62 105 TYR A CA 1
ATOM 798 C C . TYR A 1 105 ? 7.215 5.785 -11.145 1.00 95.62 105 TYR A C 1
ATOM 800 O O . TYR A 1 105 ? 7.267 6.406 -12.205 1.00 95.62 105 TYR A O 1
ATOM 808 N N . GLN A 1 106 ? 8.016 6.044 -10.116 1.00 94.19 106 GLN A N 1
ATOM 809 C CA . GLN A 1 106 ? 8.907 7.192 -10.068 1.00 94.19 106 GLN A CA 1
ATOM 810 C C . GLN A 1 106 ? 10.284 6.863 -10.663 1.00 94.19 106 GLN A C 1
ATOM 812 O O . GLN A 1 106 ? 10.913 5.887 -10.233 1.00 94.19 106 GLN A O 1
ATOM 817 N N . PRO A 1 107 ? 10.817 7.704 -11.565 1.00 93.25 107 PRO A N 1
ATOM 818 C CA . PRO A 1 107 ? 12.197 7.589 -12.012 1.00 93.25 107 PRO A CA 1
ATOM 819 C C . PRO A 1 107 ? 13.173 7.961 -10.884 1.00 93.25 107 PRO A C 1
ATOM 821 O O . PRO A 1 107 ? 12.953 8.893 -10.105 1.00 93.25 107 PRO A O 1
ATOM 824 N N . LYS A 1 108 ? 14.292 7.241 -10.808 1.00 90.88 108 LYS A N 1
ATOM 825 C CA . LYS A 1 108 ? 15.443 7.493 -9.931 1.00 90.88 108 LYS A CA 1
ATOM 826 C C . LYS A 1 108 ? 16.735 7.384 -10.747 1.00 90.88 108 LYS A C 1
ATOM 828 O O . LYS A 1 108 ? 16.738 6.760 -11.804 1.00 90.88 108 LYS A O 1
ATOM 833 N N . PRO A 1 109 ? 17.867 7.919 -10.255 1.00 88.94 109 PRO A N 1
ATOM 834 C CA . PRO A 1 109 ? 19.129 7.878 -11.000 1.00 88.94 109 PRO A CA 1
ATOM 835 C C . PRO A 1 109 ? 19.584 6.472 -11.431 1.00 88.94 109 PRO A C 1
ATOM 837 O O . PRO A 1 109 ? 20.299 6.344 -12.415 1.00 88.94 109 PRO A O 1
ATOM 840 N N . GLN A 1 110 ? 19.180 5.427 -10.700 1.00 85.56 110 GLN A N 1
ATOM 841 C CA . GLN A 1 110 ? 19.571 4.035 -10.955 1.00 85.56 110 GLN A CA 1
ATOM 842 C C . GLN A 1 110 ? 18.441 3.166 -11.543 1.00 85.56 11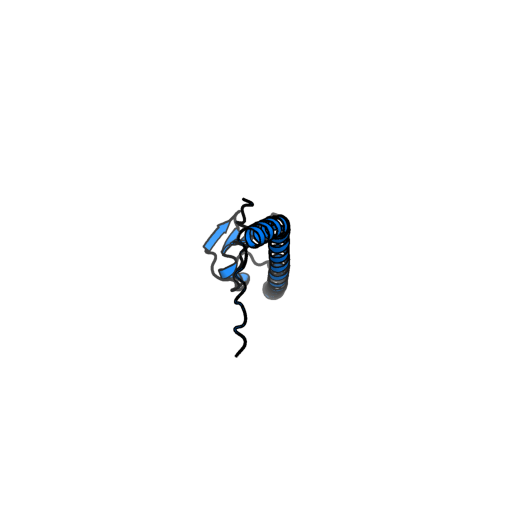0 GLN A C 1
ATOM 844 O O . GLN A 1 110 ? 18.605 1.953 -11.637 1.00 85.56 110 GLN A O 1
ATOM 849 N N . GLY A 1 111 ? 17.293 3.744 -11.916 1.00 88.31 111 GLY A N 1
ATOM 850 C CA . GLY A 1 111 ? 16.160 2.988 -12.461 1.00 88.31 111 GLY A CA 1
ATOM 851 C C . GLY A 1 111 ? 14.813 3.571 -12.054 1.00 88.31 111 GLY A C 1
ATOM 852 O O . GLY A 1 111 ? 14.659 4.784 -11.971 1.00 88.31 111 GLY A O 1
ATOM 853 N N . TYR A 1 112 ? 13.841 2.711 -11.771 1.00 91.44 112 TYR A N 1
ATOM 854 C CA . TYR A 1 112 ? 12.499 3.120 -11.366 1.00 91.44 112 TYR A CA 1
ATOM 855 C C . TYR A 1 112 ? 12.080 2.421 -10.078 1.00 91.44 112 TYR A C 1
ATOM 857 O O . TYR A 1 112 ? 12.526 1.315 -9.773 1.00 91.44 112 TYR A O 1
ATOM 865 N N . VAL A 1 113 ? 11.211 3.076 -9.318 1.00 92.81 113 VAL A N 1
ATOM 866 C CA . VAL A 1 113 ? 10.643 2.552 -8.076 1.00 92.81 113 VAL A CA 1
ATOM 867 C C . VAL A 1 113 ? 9.142 2.749 -8.097 1.00 92.81 113 VAL A C 1
ATOM 869 O O . VAL A 1 113 ? 8.645 3.829 -8.413 1.00 92.81 113 VAL A O 1
ATOM 872 N N . PHE A 1 114 ? 8.435 1.696 -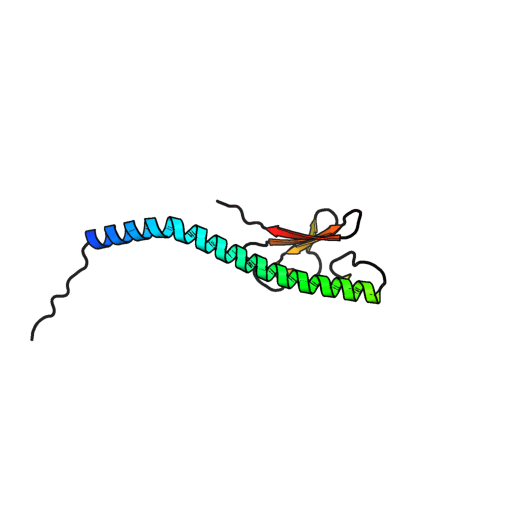7.707 1.00 93.94 114 PHE A N 1
ATOM 873 C CA . PHE A 1 114 ? 7.028 1.797 -7.385 1.00 93.94 114 PHE A CA 1
ATOM 874 C C . PHE A 1 114 ? 6.842 2.307 -5.960 1.00 93.94 114 PHE A C 1
ATOM 876 O O . PHE A 1 114 ? 7.423 1.771 -5.015 1.00 93.94 114 PHE A O 1
ATOM 883 N N . VAL A 1 115 ? 6.002 3.322 -5.815 1.00 93.31 115 VAL A N 1
ATOM 884 C CA . VAL A 1 115 ? 5.600 3.893 -4.534 1.00 93.31 115 VAL A CA 1
ATOM 885 C C . VAL A 1 115 ? 4.099 3.714 -4.385 1.00 93.31 115 VAL A C 1
ATOM 887 O O . VAL A 1 115 ? 3.326 4.056 -5.280 1.00 93.31 115 VAL A O 1
ATOM 890 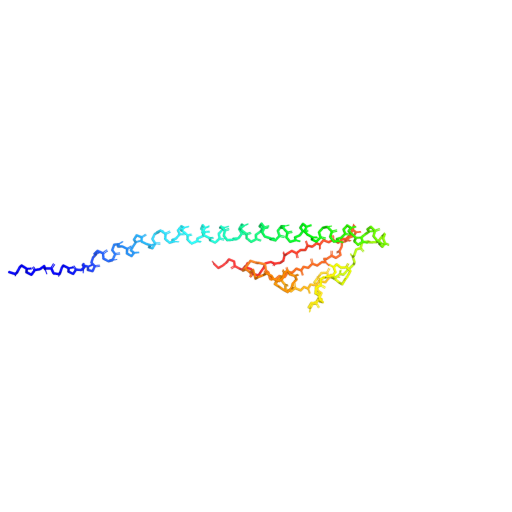N N . LEU A 1 116 ? 3.696 3.163 -3.244 1.00 94.19 116 LEU A N 1
ATOM 891 C CA . LEU A 1 116 ? 2.309 3.185 -2.807 1.00 94.19 116 LEU A CA 1
ATOM 892 C C . LEU A 1 116 ? 2.086 4.423 -1.965 1.00 94.19 116 LEU A C 1
ATOM 894 O O . LEU A 1 116 ? 2.808 4.657 -0.993 1.00 94.19 116 LEU A O 1
ATOM 898 N N . ARG A 1 117 ? 1.068 5.193 -2.327 1.00 92.25 117 ARG A N 1
ATOM 899 C CA . ARG A 1 117 ? 0.614 6.309 -1.516 1.00 92.25 117 ARG A CA 1
ATOM 900 C C . ARG A 1 117 ? -0.602 5.882 -0.711 1.00 92.25 117 ARG A C 1
ATOM 902 O O . ARG A 1 117 ? -1.519 5.267 -1.251 1.00 92.25 117 ARG A O 1
ATOM 909 N N . SER A 1 118 ? -0.603 6.218 0.572 1.00 90.50 118 SER A N 1
ATOM 910 C CA . SER A 1 118 ? -1.781 6.134 1.427 1.00 90.50 118 SER A CA 1
ATOM 911 C C . SER A 1 118 ? -2.361 7.527 1.643 1.00 90.50 118 SER A C 1
ATOM 913 O O . SER A 1 118 ? -1.616 8.442 1.989 1.00 90.50 118 SER A O 1
ATOM 915 N N . ASP A 1 119 ? -3.679 7.671 1.520 1.00 78.56 119 ASP A N 1
ATOM 916 C CA . ASP A 1 119 ? -4.393 8.895 1.928 1.00 78.56 119 ASP A CA 1
ATOM 917 C C . ASP A 1 119 ? -4.931 8.784 3.370 1.00 78.56 119 ASP A C 1
ATOM 919 O O . ASP A 1 119 ? -5.684 9.639 3.836 1.00 78.56 119 ASP A O 1
ATOM 923 N N . TRP A 1 120 ? -4.554 7.723 4.092 1.00 69.00 120 TRP A N 1
ATOM 924 C CA . TRP A 1 120 ? -4.984 7.501 5.467 1.00 69.00 120 TRP A CA 1
ATOM 925 C C . TRP A 1 120 ? -4.379 8.555 6.407 1.00 69.00 120 TRP A C 1
ATOM 927 O O . TRP A 1 120 ? -3.190 8.520 6.724 1.00 69.00 120 TRP A O 1
ATOM 937 N N . LEU A 1 121 ? -5.216 9.492 6.859 1.00 55.72 121 LEU A N 1
ATOM 938 C CA . LEU A 1 121 ? -4.926 10.375 7.985 1.00 55.72 121 LEU A CA 1
ATOM 939 C C . LEU A 1 121 ? -5.364 9.668 9.280 1.00 55.72 121 LEU A C 1
ATOM 941 O O . LEU A 1 121 ? -6.555 9.370 9.411 1.00 55.72 121 LEU A O 1
ATOM 945 N N . PRO A 1 122 ? -4.459 9.416 10.246 1.00 51.78 122 PRO A N 1
ATOM 946 C CA . PRO A 1 122 ? -4.876 9.094 11.603 1.00 51.78 122 PRO A CA 1
ATOM 947 C C . PRO A 1 122 ? -5.579 10.325 12.181 1.00 51.78 122 PRO A C 1
ATOM 949 O O . PRO A 1 122 ? -4.928 11.335 12.449 1.00 51.78 122 PRO A O 1
ATOM 952 N N . GLY A 1 123 ? -6.903 10.256 12.315 1.00 46.22 123 GLY A N 1
ATOM 953 C CA . GLY A 1 123 ? -7.658 11.110 13.233 1.00 46.22 123 GLY A CA 1
ATOM 954 C C . GLY A 1 123 ? -7.614 10.526 14.633 1.00 46.22 123 GLY A C 1
ATOM 955 O O . GLY A 1 123 ? -7.806 9.293 14.738 1.00 46.22 123 GLY A O 1
#

Radius of gyration: 24.84 Å; chains: 1; bounding box: 72×35×61 Å

Foldseek 3Di:
DDPDPPDDDDPVVVVVVVVVVVVVCVVPVVVVVVVQVVVVVVVVVVVVVVQVVLQVVLCVVPVDGDQACVSSVFPAAPDADQNWGKDFPCRRRVDDDQFFGMWTFHDDPVGTDIDTDGPDDDD

pLDDT: mean 89.82, std 9.97, range [46.22, 96.5]

Sequence (123 aa):
MGRALQAGFTLVELMIVVAIIGLLATFAIPTYQNYVIRAEAVDAYYQFTALKTRIGEFYNSTGVLPANFDDLGLPLPTGKAYGGDTAPYETVFGIPSKVWSAVEYQPKPQGYVFVLRSDWLPG